Protein AF-S7HSY4-F1 (afdb_monomer)

Sequence (73 aa):
MEGEKLAKAAGLAVRIIPTPGKLDASCGFSLRYELVDEAALTALLDEEGLAWVALYHACRQGLTVTYTKIREG

Structure (mmCIF, N/CA/C/O backbone):
data_AF-S7HSY4-F1
#
_entry.id   AF-S7HSY4-F1
#
loop_
_atom_site.group_PDB
_atom_site.id
_atom_site.type_symbol
_atom_site.label_atom_id
_atom_site.label_alt_id
_atom_site.label_comp_id
_atom_site.label_asym_id
_atom_site.label_entity_id
_atom_site.label_seq_id
_atom_site.pdbx_PDB_ins_code
_atom_site.Cartn_x
_atom_site.Cartn_y
_atom_site.Cartn_z
_atom_site.occupancy
_atom_site.B_iso_or_equiv
_atom_site.auth_seq_id
_atom_site.auth_comp_id
_atom_site.auth_asym_id
_atom_site.auth_atom_id
_atom_site.pdbx_PDB_model_num
ATOM 1 N N . MET A 1 1 ? 9.903 7.233 6.591 1.00 57.47 1 MET A N 1
ATOM 2 C CA . MET A 1 1 ? 9.227 5.903 6.662 1.00 57.47 1 MET A CA 1
ATOM 3 C C . MET A 1 1 ? 7.946 6.019 7.500 1.00 57.47 1 MET A C 1
ATOM 5 O O . MET A 1 1 ? 7.603 5.102 8.241 1.00 57.47 1 MET A O 1
ATOM 9 N N . GLU A 1 2 ? 7.230 7.140 7.411 1.00 67.00 2 GLU A N 1
ATOM 10 C CA . GLU A 1 2 ? 6.023 7.380 8.207 1.00 67.00 2 GLU A CA 1
ATOM 11 C C . GLU A 1 2 ? 4.814 6.564 7.736 1.00 67.00 2 GLU A C 1
ATOM 13 O O . GLU A 1 2 ? 4.129 5.983 8.572 1.00 67.00 2 GLU A O 1
ATOM 18 N N . GLY A 1 3 ? 4.614 6.408 6.422 1.00 68.75 3 GLY A N 1
ATOM 19 C CA . GLY A 1 3 ? 3.422 5.742 5.878 1.00 68.75 3 GLY A CA 1
ATOM 20 C C . GLY A 1 3 ? 3.215 4.292 6.342 1.00 68.75 3 GLY A C 1
ATOM 21 O O . GLY A 1 3 ? 2.094 3.905 6.652 1.00 68.75 3 GLY A O 1
ATOM 22 N N . GLU A 1 4 ? 4.278 3.484 6.472 1.00 73.94 4 GLU A N 1
ATOM 23 C CA . GLU A 1 4 ? 4.128 2.112 6.997 1.00 73.94 4 GLU A CA 1
ATOM 24 C C . GLU A 1 4 ? 3.812 2.096 8.489 1.00 73.94 4 GLU A C 1
ATOM 26 O O . GLU A 1 4 ? 3.001 1.290 8.937 1.00 73.94 4 GLU A O 1
ATOM 31 N N . LYS A 1 5 ? 4.458 2.970 9.268 1.00 76.06 5 LYS A N 1
ATOM 32 C CA . LYS A 1 5 ? 4.240 3.025 10.716 1.00 76.06 5 LYS A CA 1
ATOM 33 C C . LYS A 1 5 ? 2.809 3.440 11.031 1.00 76.06 5 LYS A C 1
ATOM 35 O O . LYS A 1 5 ? 2.190 2.808 11.878 1.00 76.06 5 LYS A O 1
ATOM 40 N N . LEU A 1 6 ? 2.297 4.446 10.327 1.00 78.56 6 LEU A N 1
ATOM 41 C CA . LEU A 1 6 ? 0.934 4.944 10.490 1.00 78.56 6 LEU A CA 1
ATOM 42 C C . LEU A 1 6 ? -0.098 3.883 10.114 1.00 78.56 6 LEU A C 1
ATOM 44 O O . LEU A 1 6 ? -0.970 3.556 10.913 1.00 78.56 6 LEU A O 1
ATOM 48 N N . ALA A 1 7 ? 0.058 3.255 8.952 1.00 76.94 7 ALA A N 1
ATOM 49 C CA . ALA A 1 7 ? -0.885 2.235 8.525 1.00 76.94 7 ALA A CA 1
ATOM 50 C C . ALA A 1 7 ? -0.815 0.959 9.389 1.00 76.94 7 ALA A C 1
ATOM 52 O O . ALA A 1 7 ? -1.854 0.388 9.707 1.00 76.94 7 ALA A O 1
ATOM 53 N N . LYS A 1 8 ? 0.368 0.552 9.877 1.00 78.38 8 LYS A N 1
ATOM 54 C CA . LYS A 1 8 ? 0.468 -0.528 10.877 1.00 78.38 8 LYS A CA 1
ATOM 55 C C . LYS A 1 8 ? -0.140 -0.145 12.225 1.00 78.38 8 LYS A C 1
ATOM 57 O O . LYS A 1 8 ? -0.739 -1.003 12.866 1.00 78.38 8 LYS A O 1
ATOM 62 N N . ALA A 1 9 ? -0.004 1.109 12.660 1.00 80.19 9 ALA A N 1
ATOM 63 C CA . ALA A 1 9 ? -0.644 1.601 13.881 1.00 80.19 9 ALA A CA 1
ATOM 64 C C . ALA A 1 9 ? -2.177 1.605 13.761 1.00 80.19 9 ALA A C 1
ATOM 66 O O . ALA A 1 9 ? -2.863 1.303 14.733 1.00 80.19 9 ALA A O 1
ATOM 67 N N . ALA A 1 10 ? -2.699 1.847 12.557 1.00 75.62 10 ALA A N 1
ATOM 68 C CA . ALA A 1 10 ? -4.115 1.715 12.223 1.00 75.62 10 ALA A CA 1
ATOM 69 C C . ALA A 1 10 ? -4.584 0.254 12.040 1.00 75.62 10 ALA A C 1
ATOM 71 O O . ALA A 1 10 ? -5.748 0.018 11.731 1.00 75.62 10 ALA A O 1
ATOM 72 N N . GLY A 1 11 ? -3.700 -0.736 12.223 1.00 78.38 11 GLY A N 1
ATOM 73 C CA . GLY A 1 11 ? -4.023 -2.158 12.070 1.00 78.38 11 GLY A CA 1
ATOM 74 C C . GLY A 1 11 ? -4.122 -2.639 10.619 1.00 78.38 11 GLY A C 1
ATOM 75 O O . GLY A 1 11 ? -4.526 -3.777 10.388 1.00 78.38 11 GLY A O 1
ATOM 76 N N . LEU A 1 12 ? -3.733 -1.810 9.647 1.00 81.06 12 LEU A N 1
ATOM 77 C CA . LEU A 1 12 ? -3.782 -2.149 8.228 1.00 81.06 12 LEU A CA 1
ATOM 78 C C . LEU A 1 12 ? -2.621 -3.075 7.857 1.00 81.06 12 LEU A C 1
ATOM 80 O O . LEU A 1 12 ? -1.472 -2.894 8.286 1.00 81.06 12 LEU A O 1
ATOM 84 N N . ALA A 1 13 ? -2.904 -4.058 7.003 1.00 78.06 13 ALA A N 1
ATOM 85 C CA . ALA A 1 13 ? -1.919 -5.020 6.524 1.00 78.06 13 ALA A CA 1
ATOM 86 C C . ALA A 1 13 ? -1.026 -4.411 5.426 1.00 78.06 13 ALA A C 1
ATOM 88 O O . ALA A 1 13 ? -1.059 -4.824 4.267 1.00 78.06 13 ALA A O 1
ATOM 89 N N . VAL A 1 14 ? -0.200 -3.428 5.793 1.00 81.62 14 VAL A N 1
ATOM 90 C CA . VAL A 1 14 ? 0.716 -2.760 4.861 1.00 81.62 14 VAL A CA 1
ATOM 91 C C . VAL A 1 14 ? 2.140 -3.306 4.920 1.00 81.62 14 VAL A C 1
ATOM 93 O O . VAL A 1 14 ? 2.654 -3.702 5.974 1.00 81.62 14 VAL A O 1
ATOM 96 N N . ARG A 1 15 ? 2.817 -3.298 3.771 1.00 80.31 15 ARG A N 1
ATOM 97 C CA . ARG A 1 15 ? 4.250 -3.584 3.652 1.00 80.31 15 ARG A CA 1
ATOM 98 C C . ARG A 1 15 ? 4.897 -2.630 2.666 1.00 80.31 15 ARG A C 1
ATOM 100 O O . ARG A 1 15 ? 4.454 -2.538 1.523 1.00 80.31 15 ARG A O 1
ATOM 107 N N . ILE A 1 16 ? 5.983 -1.984 3.071 1.00 78.94 16 ILE A N 1
ATOM 108 C CA . ILE A 1 16 ? 6.859 -1.292 2.133 1.00 78.94 16 ILE A CA 1
ATOM 109 C C . ILE A 1 16 ? 7.520 -2.337 1.238 1.00 78.94 16 ILE A C 1
ATOM 111 O O . ILE A 1 16 ? 8.191 -3.260 1.703 1.00 78.94 16 ILE A O 1
ATOM 115 N N . ILE A 1 17 ? 7.326 -2.175 -0.063 1.00 77.81 17 ILE A N 1
ATOM 116 C CA . ILE A 1 17 ? 8.053 -2.899 -1.094 1.00 77.81 17 ILE A CA 1
ATOM 117 C C . ILE A 1 17 ? 8.929 -1.897 -1.856 1.00 77.81 17 ILE A C 1
ATOM 119 O O . ILE A 1 17 ? 8.528 -0.740 -2.031 1.00 77.81 17 ILE A O 1
ATOM 123 N N . PRO A 1 18 ? 10.125 -2.297 -2.319 1.00 69.06 18 PRO A N 1
ATOM 124 C CA . PRO A 1 18 ? 10.837 -1.489 -3.300 1.00 69.06 18 PRO A CA 1
ATOM 125 C C . PRO A 1 18 ? 9.927 -1.318 -4.516 1.00 69.06 18 PRO A C 1
ATOM 127 O O . PRO A 1 18 ? 9.275 -2.287 -4.926 1.00 69.06 18 PRO A O 1
ATOM 130 N N . THR A 1 19 ? 9.844 -0.102 -5.064 1.00 62.44 19 THR A N 1
ATOM 131 C CA . THR A 1 19 ? 9.053 0.131 -6.274 1.00 62.44 19 THR A CA 1
ATOM 132 C C . THR A 1 19 ? 9.504 -0.869 -7.344 1.00 62.44 19 THR A C 1
ATOM 134 O O . THR A 1 19 ? 10.694 -0.919 -7.669 1.00 62.44 19 THR A O 1
ATOM 137 N N . PRO A 1 20 ? 8.604 -1.733 -7.852 1.00 60.69 20 PRO A N 1
ATOM 138 C CA . PRO A 1 20 ? 8.969 -2.703 -8.871 1.00 60.69 20 PRO A CA 1
ATOM 139 C C . PRO A 1 20 ? 9.565 -1.967 -10.069 1.00 60.69 20 PRO A C 1
ATOM 141 O O . PRO A 1 20 ? 8.914 -1.084 -10.615 1.00 60.69 20 PRO A O 1
ATOM 144 N N . GLY A 1 21 ? 10.755 -2.360 -10.533 1.00 53.09 21 GLY A N 1
ATOM 145 C CA . GLY A 1 21 ? 11.442 -1.683 -11.648 1.00 53.09 21 GLY A CA 1
ATOM 146 C C . GLY A 1 21 ? 10.690 -1.693 -12.991 1.00 53.09 21 GLY A C 1
ATOM 147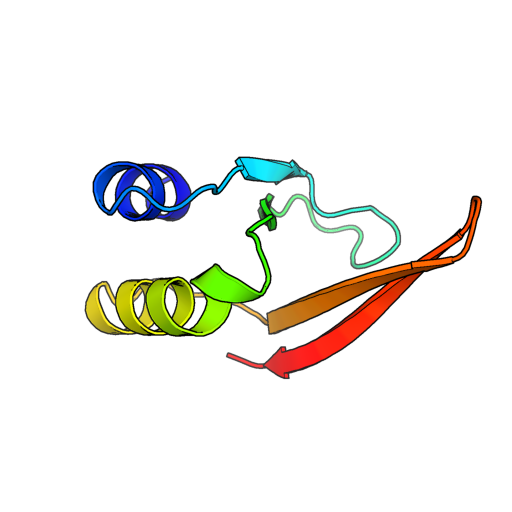 O O . GLY A 1 21 ? 11.152 -1.097 -13.954 1.00 53.09 21 GLY A O 1
ATOM 148 N N . LYS A 1 22 ? 9.529 -2.363 -13.069 1.00 54.69 22 LYS A N 1
ATOM 149 C CA . LYS A 1 22 ? 8.574 -2.261 -14.186 1.00 54.69 22 LYS A CA 1
ATOM 150 C C . LYS A 1 22 ? 7.669 -1.019 -14.123 1.00 54.69 22 LYS A C 1
ATOM 152 O O . LYS A 1 22 ? 7.022 -0.733 -15.122 1.00 54.69 22 LYS A O 1
ATOM 157 N N . LEU A 1 23 ? 7.570 -0.348 -12.973 1.00 54.62 23 LEU A N 1
ATOM 158 C CA . LEU A 1 23 ? 6.714 0.824 -12.753 1.00 54.62 23 LEU A CA 1
ATOM 159 C C . LEU A 1 23 ? 7.498 2.130 -12.894 1.00 54.62 23 LEU A C 1
ATOM 161 O O . LEU A 1 23 ? 7.029 3.018 -13.592 1.00 54.62 23 LEU A O 1
ATOM 165 N N . ASP A 1 24 ? 8.684 2.228 -12.286 1.00 44.84 24 ASP A N 1
ATOM 166 C CA . ASP A 1 24 ? 9.614 3.343 -12.490 1.00 44.84 24 ASP A CA 1
ATOM 167 C C . ASP A 1 24 ? 11.022 2.981 -11.973 1.00 44.84 24 ASP A C 1
ATOM 169 O O . ASP A 1 24 ? 11.154 2.225 -11.008 1.00 44.84 24 ASP A O 1
ATOM 173 N N . ALA A 1 25 ? 12.074 3.498 -12.619 1.00 44.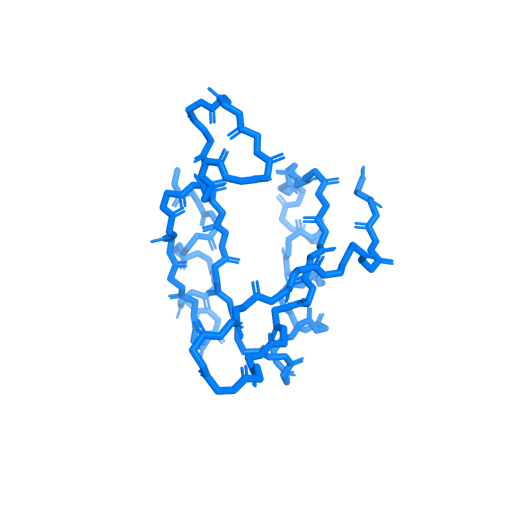28 25 ALA A N 1
ATOM 174 C CA . ALA A 1 25 ? 13.483 3.263 -12.267 1.00 44.28 25 ALA A CA 1
ATOM 175 C C . ALA A 1 25 ? 14.010 4.207 -11.166 1.00 44.28 25 ALA A C 1
ATOM 177 O O . ALA A 1 25 ? 15.214 4.252 -10.907 1.00 44.28 25 ALA A O 1
ATOM 178 N N . SER A 1 26 ? 13.133 4.972 -10.518 1.00 47.38 26 SER A N 1
ATOM 179 C CA . SER A 1 26 ? 13.489 5.815 -9.381 1.00 47.38 26 SER A CA 1
ATOM 180 C C . SER A 1 26 ? 13.478 4.998 -8.093 1.00 47.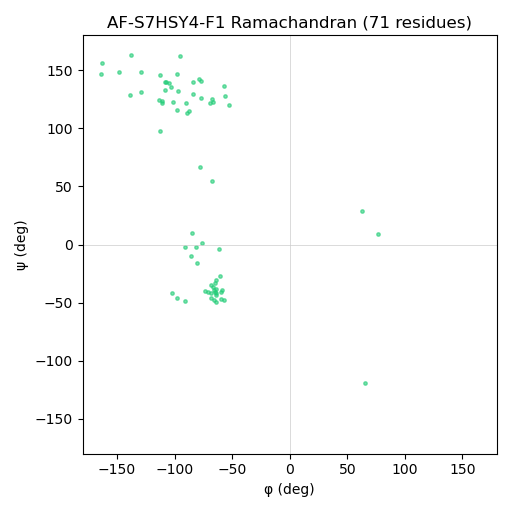38 26 SER A C 1
ATOM 182 O O . SER A 1 26 ? 12.606 4.160 -7.876 1.00 47.38 26 SER A O 1
ATOM 184 N N . CYS A 1 27 ? 14.452 5.253 -7.221 1.00 52.31 27 CYS A N 1
ATOM 185 C CA . CYS A 1 27 ? 14.665 4.614 -5.919 1.00 52.31 27 CYS A CA 1
ATOM 186 C C . CYS A 1 27 ? 13.550 4.961 -4.897 1.00 52.31 27 CYS A C 1
ATOM 188 O O . CYS A 1 27 ? 13.808 5.516 -3.831 1.00 52.31 27 CYS A O 1
ATOM 190 N N . GLY A 1 28 ? 12.292 4.714 -5.264 1.00 63.91 28 GLY A N 1
ATOM 191 C CA . GLY A 1 28 ? 11.096 4.977 -4.477 1.00 63.91 28 GLY A CA 1
ATOM 192 C C . GLY A 1 28 ? 10.630 3.746 -3.705 1.00 63.91 28 GLY A C 1
ATOM 193 O O . GLY A 1 28 ? 10.981 2.602 -4.011 1.00 63.91 28 GLY A O 1
ATOM 194 N N . PHE A 1 29 ? 9.801 3.993 -2.699 1.00 71.56 29 PHE A N 1
ATOM 195 C CA . PHE A 1 29 ? 9.137 2.954 -1.927 1.00 71.56 29 PHE A CA 1
ATOM 196 C C . PHE A 1 29 ? 7.657 2.944 -2.286 1.00 71.56 29 PHE A C 1
ATOM 198 O O . PHE A 1 29 ? 7.015 3.990 -2.312 1.00 71.56 29 PHE A O 1
ATOM 205 N N . SER A 1 30 ? 7.118 1.758 -2.547 1.00 79.19 30 SER A N 1
ATOM 206 C CA . SER A 1 30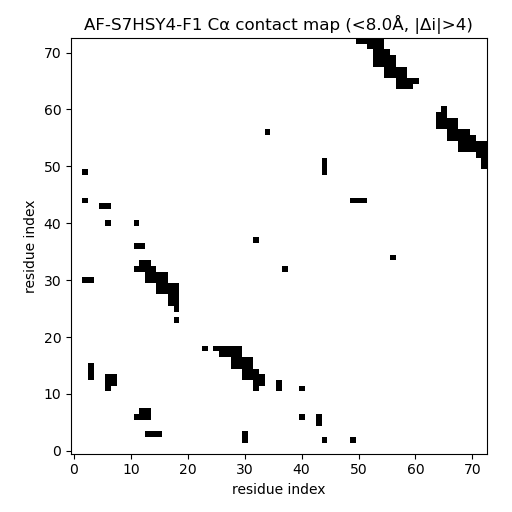 ? 5.685 1.557 -2.739 1.00 79.19 30 SER A CA 1
ATOM 207 C C . SER A 1 30 ? 5.105 0.900 -1.492 1.00 79.19 30 SER A C 1
ATOM 209 O O . SER A 1 30 ? 5.706 -0.012 -0.923 1.00 79.19 30 SER A O 1
ATOM 211 N N . LEU A 1 31 ? 3.929 1.341 -1.059 1.00 81.88 31 LEU A N 1
ATOM 212 C CA . LEU A 1 31 ? 3.177 0.653 -0.016 1.00 81.88 31 LEU A CA 1
ATOM 213 C C . LEU A 1 31 ? 2.303 -0.401 -0.683 1.00 81.88 31 LEU A C 1
ATOM 215 O O . LEU A 1 31 ? 1.409 -0.082 -1.459 1.00 81.88 31 LEU A O 1
ATOM 219 N N . ARG A 1 32 ? 2.578 -1.670 -0.390 1.00 85.75 32 ARG A N 1
ATOM 220 C CA . ARG A 1 32 ? 1.662 -2.760 -0.699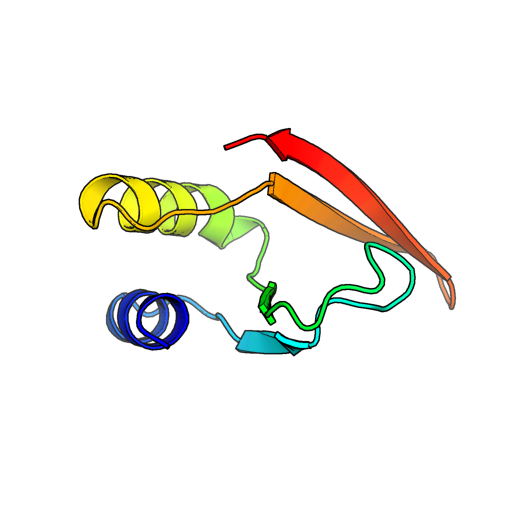 1.00 85.75 32 ARG A CA 1
ATOM 221 C C . ARG A 1 32 ? 0.645 -2.857 0.427 1.00 85.75 32 ARG A C 1
ATOM 223 O O . ARG A 1 32 ? 1.034 -2.971 1.586 1.00 85.75 32 ARG A O 1
ATOM 230 N N . TYR A 1 33 ? -0.622 -2.879 0.061 1.00 87.50 33 TYR A N 1
ATOM 231 C CA . TYR A 1 33 ? -1.760 -3.022 0.958 1.00 87.50 33 TYR A CA 1
ATOM 232 C C . TYR A 1 33 ? -2.783 -3.975 0.329 1.00 87.50 33 TYR A C 1
ATOM 234 O O . TYR A 1 33 ? -2.703 -4.277 -0.866 1.00 87.50 33 TYR A O 1
ATOM 242 N N . GLU A 1 34 ? -3.708 -4.486 1.134 1.00 85.25 34 GLU A N 1
ATOM 243 C CA . GLU A 1 34 ? -4.837 -5.271 0.635 1.00 85.25 34 GLU A CA 1
ATOM 244 C C . GLU A 1 34 ? -5.910 -4.337 0.066 1.00 85.25 34 GLU A C 1
ATOM 246 O O . GLU A 1 34 ? -6.175 -3.278 0.625 1.00 85.25 34 GLU A O 1
ATOM 251 N N . LEU A 1 35 ? -6.571 -4.731 -1.026 1.00 85.44 35 LEU A N 1
ATOM 252 C CA . LEU A 1 35 ? -7.562 -3.872 -1.695 1.00 85.44 35 LEU A CA 1
ATOM 253 C C . LEU A 1 35 ? -8.746 -3.491 -0.790 1.00 85.44 35 LEU A C 1
ATOM 255 O O . LEU A 1 35 ? -9.333 -2.430 -0.968 1.00 85.44 35 LEU A O 1
ATOM 259 N N . VAL A 1 36 ? -9.076 -4.333 0.196 1.00 85.75 36 VAL A N 1
ATOM 260 C CA . VAL A 1 36 ? -10.113 -4.041 1.201 1.00 85.75 36 VAL A CA 1
ATOM 261 C C . VAL A 1 36 ? -9.748 -2.846 2.090 1.00 85.75 36 VAL A C 1
ATOM 263 O O . VAL A 1 36 ? -10.628 -2.102 2.511 1.00 85.75 36 VAL A O 1
ATOM 266 N N . ASP A 1 37 ? -8.453 -2.631 2.313 1.00 85.56 37 ASP A N 1
ATOM 267 C CA . ASP A 1 37 ? -7.909 -1.577 3.166 1.00 85.56 37 ASP A CA 1
ATOM 268 C C . ASP A 1 37 ? -7.619 -0.283 2.387 1.00 85.56 37 ASP A C 1
ATOM 270 O O . ASP A 1 37 ? -7.201 0.710 2.978 1.00 85.56 37 ASP A O 1
ATOM 274 N N . GLU A 1 38 ? -7.837 -0.259 1.067 1.00 87.19 38 GLU A N 1
ATOM 275 C CA . GLU A 1 38 ? -7.497 0.879 0.204 1.00 87.19 38 GLU A CA 1
ATOM 276 C C . GLU A 1 38 ? -8.161 2.183 0.653 1.00 87.19 38 GLU A C 1
ATOM 278 O O . GLU A 1 38 ? -7.505 3.221 0.754 1.00 87.19 38 GLU A O 1
ATOM 283 N N . ALA A 1 39 ? -9.463 2.136 0.938 1.00 87.06 39 ALA A N 1
ATOM 284 C CA . ALA A 1 39 ? -10.217 3.313 1.356 1.00 87.06 39 ALA A CA 1
ATOM 285 C C . ALA A 1 39 ? -9.719 3.851 2.708 1.00 87.06 39 ALA A C 1
ATOM 287 O O . ALA A 1 39 ? -9.557 5.057 2.871 1.00 87.06 39 ALA A O 1
ATOM 288 N N . ALA A 1 40 ? -9.421 2.957 3.655 1.00 87.38 40 ALA A N 1
ATOM 289 C CA . ALA A 1 40 ? -8.893 3.334 4.962 1.00 87.38 40 ALA A CA 1
ATOM 290 C C . ALA A 1 40 ? -7.469 3.897 4.857 1.00 87.38 40 ALA A C 1
ATOM 292 O O . ALA A 1 40 ? -7.154 4.905 5.484 1.00 87.38 40 ALA A O 1
ATOM 293 N N . LEU A 1 41 ? -6.618 3.282 4.031 1.00 86.00 41 LEU A N 1
ATOM 294 C CA . LEU A 1 41 ? -5.247 3.733 3.825 1.00 86.00 41 LEU A CA 1
ATOM 295 C C . LEU A 1 41 ? -5.209 5.105 3.154 1.00 86.00 41 LEU A C 1
ATOM 297 O O . LEU A 1 41 ? -4.482 5.979 3.603 1.00 86.00 41 LEU A O 1
ATOM 301 N N . THR A 1 42 ? -5.979 5.298 2.085 1.00 86.31 42 THR A N 1
ATOM 302 C CA . THR A 1 42 ? -6.010 6.574 1.358 1.00 86.31 42 THR A CA 1
ATOM 303 C C . THR A 1 42 ? -6.540 7.710 2.222 1.00 86.31 42 THR A C 1
ATOM 305 O O . THR A 1 42 ? -5.934 8.776 2.214 1.00 86.31 42 THR A O 1
ATOM 308 N N . ALA A 1 43 ? -7.592 7.473 3.011 1.00 88.38 43 ALA A N 1
ATOM 309 C CA . ALA A 1 43 ? -8.087 8.446 3.982 1.00 88.38 43 ALA A CA 1
ATOM 310 C C . ALA A 1 43 ? -7.017 8.803 5.025 1.00 88.38 43 ALA A C 1
ATOM 312 O O . ALA A 1 43 ? -6.748 9.974 5.249 1.00 88.38 43 ALA A O 1
ATOM 313 N N . LEU A 1 44 ? -6.338 7.802 5.587 1.00 86.56 44 LEU A N 1
ATOM 314 C CA . LEU A 1 44 ? -5.279 8.007 6.575 1.00 86.56 44 LEU A CA 1
ATOM 315 C C . LEU A 1 44 ? -4.068 8.766 6.004 1.00 86.56 44 LEU A C 1
ATOM 317 O O . LEU A 1 44 ? -3.485 9.600 6.689 1.00 86.56 44 LEU A O 1
ATOM 321 N N . LEU A 1 45 ? -3.682 8.492 4.754 1.00 84.31 45 LEU A N 1
ATOM 322 C CA . LEU A 1 45 ? -2.618 9.239 4.077 1.00 84.31 45 LEU A CA 1
ATOM 323 C C . LEU A 1 45 ? -3.015 10.704 3.843 1.00 84.31 45 LEU A C 1
ATOM 325 O O . LEU A 1 45 ? -2.165 11.579 3.987 1.00 84.31 45 LEU A O 1
ATOM 329 N N . ASP A 1 46 ? -4.277 10.957 3.488 1.00 85.56 46 ASP A N 1
ATOM 330 C CA . ASP A 1 46 ? -4.821 12.302 3.270 1.00 85.56 46 ASP A CA 1
ATOM 331 C C . ASP A 1 46 ? -4.907 13.095 4.585 1.00 85.56 46 ASP A C 1
ATOM 333 O O . ASP A 1 46 ? -4.411 14.218 4.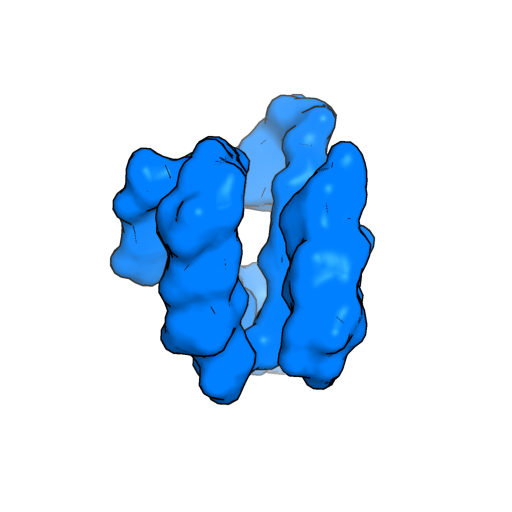656 1.00 85.56 46 ASP A O 1
ATOM 337 N N . GLU A 1 47 ? -5.424 12.476 5.654 1.00 87.19 47 GLU A N 1
ATOM 338 C CA . GLU A 1 47 ? -5.505 13.076 6.994 1.00 87.19 47 GLU A CA 1
ATOM 339 C C . GLU A 1 47 ? -4.125 13.446 7.553 1.00 87.19 47 GLU A C 1
ATOM 341 O O . GLU A 1 47 ? -3.954 14.524 8.121 1.00 87.19 47 GLU A O 1
ATOM 346 N N . GLU A 1 48 ? -3.123 12.589 7.349 1.00 83.62 48 GLU A N 1
ATOM 347 C CA . GLU A 1 48 ? -1.745 12.841 7.788 1.00 83.62 48 GLU A CA 1
ATOM 348 C C . GLU A 1 48 ? -0.956 13.742 6.817 1.00 83.62 48 GLU A C 1
ATOM 350 O O . GLU A 1 48 ? 0.208 14.061 7.071 1.00 83.62 48 GLU A O 1
ATOM 355 N N . GLY A 1 49 ? -1.556 14.157 5.694 1.00 82.69 49 GLY A N 1
ATOM 356 C CA . GLY A 1 49 ? -0.913 15.012 4.692 1.00 82.69 49 GLY A CA 1
ATOM 357 C C . GLY A 1 49 ? 0.304 14.365 4.024 1.00 82.69 49 GLY A C 1
ATOM 358 O O . GLY A 1 49 ? 1.250 15.054 3.629 1.00 82.69 49 GLY A O 1
ATOM 359 N N . LEU A 1 50 ? 0.321 13.035 3.921 1.00 81.69 50 LEU A N 1
ATOM 360 C CA . LEU A 1 50 ? 1.425 12.300 3.319 1.00 81.69 50 LEU A CA 1
ATOM 361 C C . LEU A 1 50 ? 1.362 12.387 1.796 1.00 81.69 50 LEU A C 1
ATOM 363 O O . LEU A 1 50 ? 0.383 11.989 1.174 1.00 81.69 50 LEU A O 1
ATOM 367 N N . ALA A 1 51 ? 2.458 12.828 1.180 1.00 77.81 51 ALA A N 1
ATOM 368 C CA . ALA A 1 51 ? 2.577 12.850 -0.271 1.00 77.81 51 ALA A CA 1
ATOM 369 C C . ALA A 1 51 ? 2.665 11.421 -0.836 1.00 77.81 51 ALA A C 1
ATOM 371 O O . ALA A 1 51 ? 3.588 10.663 -0.520 1.00 77.81 51 ALA A O 1
ATOM 372 N N . TRP A 1 52 ? 1.729 11.067 -1.715 1.00 82.06 52 TRP A N 1
ATOM 373 C CA . TRP A 1 52 ? 1.743 9.838 -2.505 1.00 82.06 52 TRP A CA 1
ATOM 374 C C . TRP A 1 52 ? 1.522 10.179 -3.980 1.00 82.06 52 TRP A C 1
ATOM 376 O O . TRP A 1 52 ? 0.871 11.159 -4.306 1.00 82.06 52 TRP A O 1
ATOM 386 N N . VAL A 1 53 ? 2.117 9.389 -4.877 1.00 82.62 53 VAL A N 1
ATOM 387 C CA . VAL A 1 53 ? 2.140 9.714 -6.315 1.00 82.62 53 VAL A CA 1
ATOM 388 C C . VAL A 1 53 ? 0.951 9.098 -7.043 1.00 82.62 53 VAL A C 1
ATOM 390 O O . VAL A 1 53 ? 0.288 9.755 -7.832 1.00 82.62 53 VAL A O 1
ATOM 393 N N . ALA A 1 54 ? 0.691 7.809 -6.827 1.00 84.06 54 ALA A N 1
ATOM 394 C CA . ALA A 1 54 ? -0.391 7.101 -7.499 1.00 84.06 54 ALA A CA 1
ATOM 395 C C . ALA A 1 54 ? -0.742 5.794 -6.782 1.00 84.06 54 ALA A C 1
ATOM 397 O O . ALA A 1 54 ? 0.099 5.191 -6.111 1.00 84.06 54 ALA A O 1
ATOM 398 N N . LEU A 1 55 ? -1.974 5.335 -6.994 1.00 86.81 55 LEU A N 1
ATOM 399 C CA . LEU A 1 55 ? -2.486 4.042 -6.554 1.00 86.81 55 LEU A CA 1
ATOM 400 C C . LEU A 1 55 ? -2.546 3.079 -7.734 1.00 86.81 55 LEU A C 1
ATOM 402 O O . LEU A 1 55 ? -3.019 3.425 -8.823 1.00 86.81 55 LEU A O 1
ATOM 406 N N . TYR A 1 56 ? -2.100 1.850 -7.494 1.00 86.75 56 TYR A N 1
ATOM 407 C CA . TYR A 1 56 ? -2.071 0.790 -8.490 1.00 86.75 56 TYR A CA 1
ATOM 408 C C . TYR A 1 56 ? -2.728 -0.467 -7.938 1.00 86.75 56 TYR A C 1
ATOM 410 O O . TYR A 1 56 ? -2.362 -0.948 -6.867 1.00 86.75 56 TYR A O 1
ATOM 418 N N . HIS A 1 57 ? -3.632 -1.061 -8.712 1.00 89.00 57 HIS A N 1
ATOM 419 C CA . HIS A 1 57 ? -4.159 -2.389 -8.418 1.00 89.00 57 HIS A CA 1
ATOM 420 C C . HIS A 1 57 ? -3.298 -3.441 -9.100 1.00 89.00 57 HIS A C 1
ATOM 422 O O . HIS A 1 57 ? -3.133 -3.440 -10.321 1.00 89.00 57 HIS A O 1
ATOM 428 N N . ALA A 1 58 ? -2.744 -4.349 -8.302 1.00 85.62 58 ALA A N 1
ATOM 429 C CA . ALA A 1 58 ? -2.005 -5.495 -8.803 1.00 85.62 58 ALA A CA 1
ATOM 430 C C . ALA A 1 58 ? -2.970 -6.665 -9.034 1.00 85.62 58 ALA A C 1
ATOM 432 O O . ALA A 1 58 ? -3.501 -7.237 -8.085 1.00 85.62 58 ALA A O 1
ATOM 433 N N . CYS A 1 59 ? -3.164 -7.060 -10.290 1.00 83.69 59 CYS A N 1
ATOM 434 C CA . CYS A 1 59 ? -3.870 -8.286 -10.642 1.00 83.69 59 CYS A CA 1
ATOM 435 C C . CYS A 1 59 ? -2.850 -9.367 -11.005 1.00 83.69 59 CYS A C 1
ATOM 437 O O . CYS A 1 59 ? -2.025 -9.185 -11.903 1.00 83.69 59 CYS A O 1
ATOM 439 N N . ARG A 1 60 ? -2.889 -10.502 -10.302 1.00 82.62 60 ARG A N 1
ATOM 440 C CA . ARG A 1 60 ? -2.068 -11.668 -10.632 1.00 82.62 60 ARG A CA 1
ATOM 441 C C . ARG A 1 60 ? -2.893 -12.662 -11.439 1.00 82.62 60 ARG A C 1
ATOM 443 O O . ARG A 1 60 ? -3.823 -13.263 -10.914 1.00 82.62 60 ARG A O 1
ATOM 450 N N . GLN A 1 61 ? -2.493 -12.886 -12.684 1.00 82.38 61 GLN A N 1
ATOM 451 C CA . GLN A 1 61 ? -3.029 -13.932 -13.548 1.00 82.38 61 GLN A CA 1
ATOM 452 C C . GLN A 1 61 ? -1.930 -14.974 -13.794 1.00 82.38 61 GLN A C 1
ATOM 454 O O . GLN A 1 61 ? -1.026 -14.790 -14.610 1.00 82.38 61 GLN A O 1
ATOM 459 N N . GLY A 1 62 ? -1.964 -16.064 -13.022 1.00 86.25 62 GLY A N 1
ATOM 460 C CA . GLY A 1 62 ? -0.943 -17.115 -13.071 1.00 86.25 62 GLY A CA 1
ATO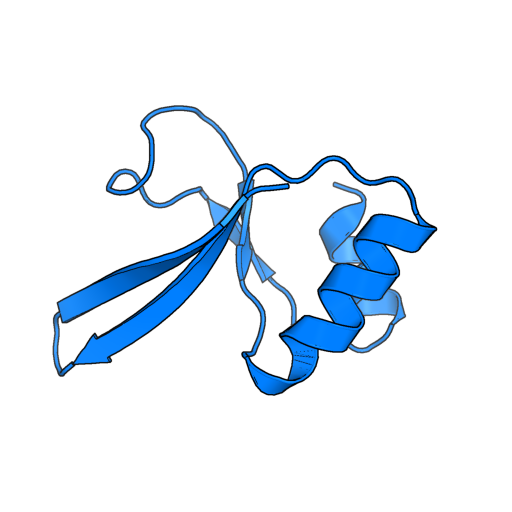M 461 C C . GLY A 1 62 ? 0.442 -16.626 -12.619 1.00 86.25 62 GLY A C 1
ATOM 462 O O . GLY A 1 62 ? 0.634 -16.217 -11.468 1.00 86.25 62 GLY A O 1
ATOM 463 N N . LEU A 1 63 ? 1.427 -16.699 -13.519 1.00 82.19 63 LEU A N 1
ATOM 464 C CA . LEU A 1 63 ? 2.797 -16.212 -13.291 1.00 82.19 63 LEU A CA 1
ATOM 465 C C . LEU A 1 63 ? 2.964 -14.718 -13.606 1.00 82.19 63 LEU A C 1
ATOM 467 O O . LEU A 1 63 ? 3.990 -14.131 -13.265 1.00 82.19 63 LEU A O 1
ATOM 471 N N . THR A 1 64 ? 1.960 -14.098 -14.224 1.00 78.44 64 THR A N 1
ATOM 472 C CA . THR A 1 64 ? 2.012 -12.696 -14.627 1.00 78.44 64 THR A CA 1
ATOM 473 C C . THR A 1 64 ? 1.320 -11.832 -13.583 1.00 78.44 64 THR A C 1
ATOM 475 O O . THR A 1 64 ? 0.202 -12.119 -13.160 1.00 78.44 64 THR A O 1
ATOM 478 N N . VAL A 1 65 ? 1.983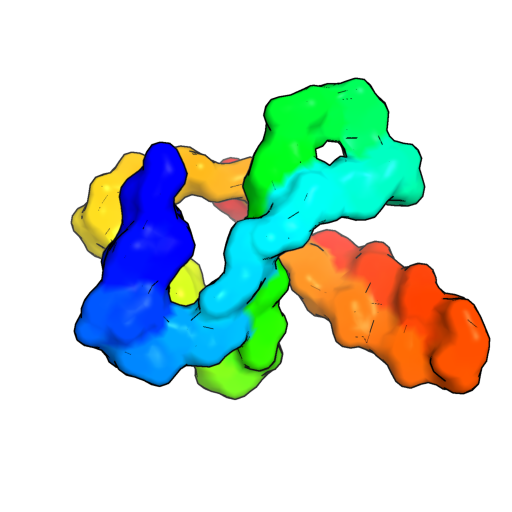 -10.752 -13.177 1.00 83.06 65 VAL A N 1
ATOM 479 C CA . VAL A 1 65 ? 1.372 -9.681 -12.387 1.00 83.06 65 VAL A CA 1
ATOM 480 C C . VAL A 1 65 ? 1.277 -8.451 -13.273 1.00 83.06 65 VAL A C 1
ATOM 482 O O . VAL A 1 65 ? 2.285 -7.995 -13.817 1.00 83.06 65 VAL A O 1
ATOM 485 N N . THR A 1 66 ? 0.065 -7.938 -13.427 1.00 84.12 66 THR A N 1
ATOM 486 C CA . THR A 1 66 ? -0.232 -6.675 -14.103 1.00 84.12 66 THR A CA 1
ATOM 487 C C . THR A 1 66 ? -0.616 -5.636 -13.068 1.00 84.12 66 THR A C 1
ATOM 489 O O . THR A 1 66 ? -1.338 -5.944 -12.123 1.00 84.12 66 THR A O 1
ATOM 492 N N . TYR A 1 67 ? -0.148 -4.409 -13.260 1.00 85.38 67 TYR A N 1
ATOM 493 C CA . TYR A 1 67 ? -0.467 -3.280 -12.399 1.00 85.38 67 TYR A CA 1
ATOM 494 C C . TYR A 1 67 ? -1.289 -2.284 -13.205 1.00 85.38 67 TYR A C 1
ATOM 496 O O . TYR A 1 67 ? -0.846 -1.839 -14.263 1.00 85.38 67 TYR A O 1
ATOM 504 N N . THR A 1 68 ? -2.469 -1.935 -12.709 1.00 86.50 68 THR A N 1
ATOM 505 C CA . THR A 1 68 ? -3.348 -0.946 -13.335 1.00 86.50 68 THR A CA 1
ATOM 506 C C . THR A 1 68 ? -3.387 0.288 -12.451 1.00 86.50 68 THR A C 1
ATOM 508 O O . THR A 1 68 ? -3.734 0.182 -11.277 1.00 86.50 68 THR A O 1
ATOM 511 N N . LYS A 1 69 ? -3.010 1.454 -12.991 1.00 87.38 69 LYS A N 1
ATOM 512 C CA . LYS A 1 69 ? -3.130 2.727 -12.270 1.00 87.38 69 LYS A CA 1
ATOM 513 C C . LYS A 1 69 ? -4.613 3.053 -12.103 1.00 87.38 69 LYS A C 1
ATOM 515 O O . LYS A 1 69 ? -5.340 3.088 -13.092 1.00 87.38 69 LYS A O 1
ATOM 520 N N . ILE A 1 70 ? -5.036 3.279 -10.868 1.00 88.38 70 ILE A N 1
ATOM 521 C CA . ILE A 1 70 ? -6.430 3.591 -10.529 1.00 88.38 70 ILE A CA 1
ATOM 522 C C . ILE A 1 70 ? -6.602 5.079 -10.276 1.00 88.38 70 ILE A C 1
ATOM 524 O O . ILE A 1 70 ? -7.579 5.679 -10.717 1.00 88.38 70 ILE A O 1
ATOM 528 N N . ARG A 1 71 ? -5.637 5.680 -9.577 1.00 83.44 71 ARG A N 1
ATOM 529 C CA . ARG A 1 71 ? -5.686 7.085 -9.186 1.00 83.44 71 ARG A CA 1
ATOM 530 C C . ARG A 1 71 ? -4.286 7.674 -9.137 1.00 83.44 71 ARG A C 1
ATOM 532 O O . ARG A 1 71 ? -3.332 6.969 -8.822 1.00 83.44 71 ARG A O 1
ATOM 539 N N . GLU A 1 72 ? -4.189 8.957 -9.440 1.00 82.38 72 GLU A N 1
ATOM 540 C CA . GLU A 1 72 ? -3.003 9.780 -9.210 1.00 82.38 72 GLU A CA 1
ATOM 541 C C . GLU A 1 72 ? -3.312 10.748 -8.058 1.00 82.38 72 GLU A C 1
ATOM 543 O O . GLU A 1 72 ? -4.468 11.171 -7.923 1.00 82.38 72 GLU A O 1
ATOM 548 N N . GLY A 1 73 ? -2.327 10.959 -7.184 1.00 67.25 73 GLY A N 1
ATOM 549 C CA . GLY A 1 73 ? -2.420 11.783 -5.974 1.00 67.25 73 GLY A CA 1
ATOM 550 C C . GLY A 1 73 ? -1.958 13.208 -6.204 1.00 67.25 73 GLY A C 1
ATOM 551 O O . GLY A 1 73 ? -1.114 13.411 -7.105 1.00 67.25 73 GLY A O 1
#

Foldseek 3Di:
DVLVVQCVVVVFPWDWDQDPVVVDPDRDIDIDGDPVCVVVSVVSCVVVVPDDAFDWDWDDDDPDTDTDTDDGD

Radius of gyration: 12.3 Å; Cα contacts (8 Å, |Δi|>4): 85; chains: 1; bounding box: 25×32×28 Å

Solvent-accessible surface area (backbone atoms only — not comparable to full-atom values): 4642 Å² total; per-residue (Å²): 125,60,70,56,55,52,38,45,72,71,69,43,76,58,42,80,36,73,41,55,72,91,80,46,88,60,100,49,77,35,79,46,62,50,79,90,48,46,67,62,50,53,51,52,34,58,75,69,65,55,91,59,68,63,44,64,51,75,48,72,60,88,93,47,75,47,73,44,79,77,46,76,96

Secondary structure (DSSP, 8-state):
-HHHHHHHHTT---EEEEPPTTT-SS--EEEE--GGGHHHHHHHHHHTT----EEEEEEEETTEEEEEEEEE-

pLDDT: mean 77.76, std 11.36, range [44.28, 89.0]

Mean predicted aligned error: 7.4 Å

Nearest PDB structures (foldseek):
  4rww-assembly1_B  TM=4.361E-01  e=5.271E-01  Listeria monocytogenes EGD-e
  6ahy-assembly3_F  TM=2.348E-01  e=1.809E+00  Homo sapiens
  6ahy-assembly2_D  TM=2.432E-01  e=2.849E+00  Homo sapiens
  6ahy-assembly1_B  TM=2.370E-01  e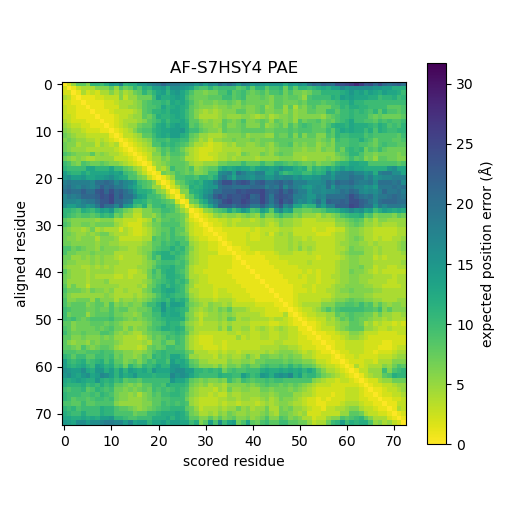=3.693E+00  Homo sapiens